Protein AF-A0A963JML7-F1 (afdb_monomer)

Foldseek 3Di:
DPPVVCVVCVVVVQNQLVVCLVVLVVVCVVVVNDPVVSVVVSVVVSVVVVVVVVVVD

Solvent-accessible surface area (backbone atoms only — not comparable to full-atom values): 3307 Å² total; per-residue (Å²): 144,70,72,62,57,53,56,50,27,54,74,71,70,35,62,54,43,62,69,42,49,64,62,47,47,54,50,25,64,76,67,69,49,50,72,67,54,47,53,48,56,48,51,53,49,35,51,51,50,52,51,48,59,60,72,77,103

Radius of gyration: 12.15 Å; Cα contacts (8 Å, |Δi|>4): 26; chains: 1; bounding box: 29×20×31 Å

Sequence (57 aa):
MSETLPLMLKKLRLPAFGHCYQKYQDQATENTWSCSQYLATLCEQEVAQHFQSRLSN

Structure (mmCIF, N/CA/C/O backbone):
data_AF-A0A963JML7-F1
#
_entry.id   AF-A0A963JML7-F1
#
loop_
_atom_site.group_PDB
_atom_site.id
_atom_site.type_symbol
_atom_site.label_atom_id
_atom_site.label_alt_id
_atom_site.label_comp_id
_atom_site.label_asym_id
_atom_site.label_entity_id
_atom_site.label_seq_id
_atom_site.pdbx_PDB_ins_code
_atom_site.Cartn_x
_atom_site.Cartn_y
_atom_site.Cartn_z
_atom_site.occupancy
_atom_site.B_iso_or_equiv
_atom_site.auth_seq_id
_atom_site.auth_comp_id
_atom_site.auth_asym_id
_atom_site.auth_atom_id
_atom_site.pdbx_PDB_model_num
ATOM 1 N N . MET A 1 1 ? 1.908 -10.606 11.813 1.00 44.88 1 MET A N 1
ATOM 2 C CA . MET A 1 1 ? 1.532 -11.493 10.688 1.00 44.88 1 MET A CA 1
ATOM 3 C C . MET A 1 1 ? 1.434 -10.677 9.399 1.00 44.88 1 MET A C 1
ATOM 5 O O . MET A 1 1 ? 0.344 -10.465 8.890 1.00 44.88 1 MET A O 1
ATOM 9 N N . SER A 1 2 ? 2.559 -10.155 8.902 1.00 52.84 2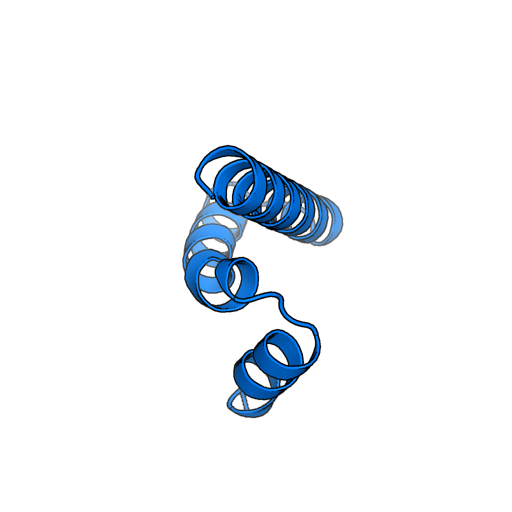 SER A N 1
ATOM 10 C CA . SER A 1 2 ? 2.558 -9.200 7.775 1.00 52.84 2 SER A CA 1
ATOM 11 C C . SER A 1 2 ? 3.908 -9.097 7.046 1.00 52.84 2 SER A C 1
ATOM 13 O O . SER A 1 2 ? 4.115 -8.186 6.258 1.00 52.84 2 SER A O 1
ATOM 15 N N . GLU A 1 3 ? 4.839 -10.031 7.257 1.00 58.16 3 GLU A N 1
ATOM 16 C CA . GLU A 1 3 ? 6.139 -10.026 6.557 1.00 58.16 3 GLU A CA 1
ATOM 17 C C . GLU A 1 3 ? 6.079 -10.763 5.209 1.00 58.16 3 GLU A C 1
ATOM 19 O O . GLU A 1 3 ? 6.915 -10.567 4.329 1.00 58.16 3 GLU A O 1
ATOM 24 N N . THR A 1 4 ? 5.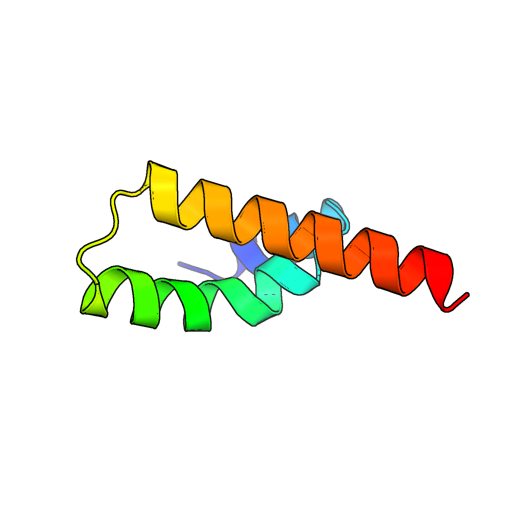051 -11.591 5.004 1.00 71.06 4 THR A N 1
ATOM 25 C CA . THR A 1 4 ? 4.876 -12.389 3.785 1.00 71.06 4 THR A CA 1
ATOM 26 C C . THR A 1 4 ? 4.395 -11.545 2.605 1.00 71.06 4 THR A C 1
ATOM 28 O O . THR A 1 4 ? 4.791 -11.803 1.471 1.00 71.06 4 THR A O 1
ATOM 31 N N . LEU A 1 5 ? 3.588 -10.510 2.860 1.00 72.94 5 LEU A N 1
ATOM 32 C CA . LEU A 1 5 ? 3.008 -9.647 1.828 1.00 72.94 5 LEU A CA 1
ATOM 33 C C . LEU A 1 5 ? 4.082 -8.915 0.995 1.00 72.94 5 LEU A C 1
ATOM 35 O O . LEU A 1 5 ? 4.106 -9.115 -0.220 1.00 72.94 5 LEU A O 1
ATOM 39 N N . PRO A 1 6 ? 5.030 -8.157 1.586 1.00 72.38 6 PRO A N 1
ATOM 40 C CA . PRO A 1 6 ? 6.087 -7.503 0.808 1.00 72.38 6 PRO A CA 1
ATOM 41 C C . PRO A 1 6 ? 6.987 -8.507 0.074 1.00 72.38 6 PRO A C 1
ATOM 43 O O . PRO A 1 6 ? 7.467 -8.229 -1.023 1.00 72.38 6 PRO A O 1
ATOM 46 N N . LEU A 1 7 ? 7.178 -9.705 0.630 1.00 78.69 7 LEU A N 1
ATOM 47 C CA . LEU A 1 7 ? 7.986 -10.764 0.023 1.00 78.69 7 LEU A CA 1
ATOM 48 C C . LEU A 1 7 ? 7.289 -11.390 -1.202 1.00 78.69 7 LEU A C 1
ATOM 50 O O . LEU A 1 7 ? 7.935 -11.636 -2.222 1.00 78.69 7 LEU A O 1
ATOM 54 N N . MET A 1 8 ? 5.969 -11.589 -1.141 1.00 79.00 8 MET A N 1
ATOM 55 C CA . MET A 1 8 ? 5.144 -12.035 -2.271 1.00 79.00 8 MET A CA 1
ATOM 56 C C . MET A 1 8 ? 5.040 -10.967 -3.359 1.00 79.00 8 MET A C 1
ATOM 58 O O . MET A 1 8 ? 5.234 -11.279 -4.532 1.00 79.00 8 MET A O 1
ATOM 62 N N . LEU A 1 9 ? 4.810 -9.710 -2.976 1.00 77.81 9 LEU A N 1
ATOM 63 C CA . LEU A 1 9 ? 4.761 -8.577 -3.903 1.00 77.81 9 LEU A CA 1
ATOM 64 C C . LEU A 1 9 ? 6.092 -8.417 -4.644 1.00 77.81 9 LEU A C 1
ATOM 66 O O . LEU A 1 9 ? 6.112 -8.264 -5.863 1.00 77.81 9 LEU A O 1
ATOM 70 N N . LYS A 1 10 ? 7.222 -8.585 -3.947 1.00 76.25 10 LYS A N 1
ATOM 71 C CA . LYS A 1 10 ? 8.551 -8.593 -4.572 1.00 76.25 10 LYS A CA 1
ATOM 72 C C . LYS A 1 10 ? 8.724 -9.743 -5.571 1.00 76.25 10 LYS A C 1
ATOM 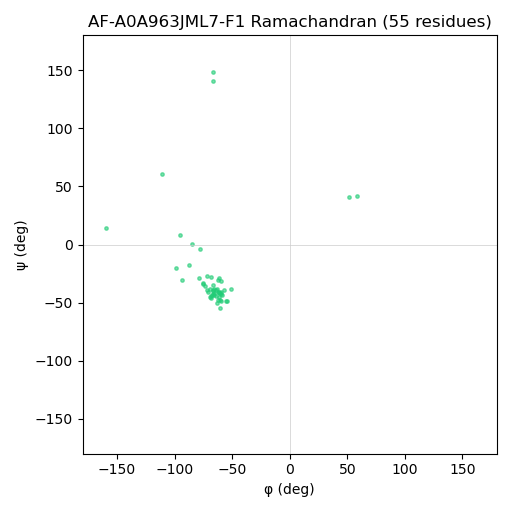74 O O . LYS A 1 10 ? 9.266 -9.520 -6.651 1.00 76.25 10 LYS A O 1
ATOM 79 N N . LYS A 1 11 ? 8.238 -10.953 -5.260 1.00 80.75 11 LYS A N 1
ATOM 80 C CA . LYS A 1 11 ? 8.264 -12.102 -6.192 1.00 80.75 11 LYS A CA 1
ATOM 81 C C . LYS A 1 11 ? 7.360 -11.908 -7.412 1.00 80.75 11 LYS A C 1
ATOM 83 O O . LYS A 1 11 ? 7.727 -12.332 -8.502 1.00 80.75 11 LYS A O 1
ATOM 88 N N . LEU A 1 12 ? 6.217 -11.250 -7.238 1.00 79.38 12 LEU A N 1
ATOM 89 C CA . LEU A 1 12 ? 5.287 -10.897 -8.314 1.00 79.38 12 LEU A CA 1
ATOM 90 C C . LEU A 1 12 ? 5.752 -9.685 -9.138 1.00 79.38 12 LEU A C 1
ATOM 92 O O . LEU A 1 12 ? 5.113 -9.357 -10.133 1.00 79.38 12 LEU A O 1
ATOM 96 N N . ARG A 1 13 ? 6.874 -9.049 -8.760 1.00 75.56 13 ARG A N 1
ATOM 97 C CA . ARG A 1 13 ? 7.382 -7.798 -9.350 1.00 75.56 13 ARG A CA 1
ATOM 98 C C . ARG A 1 13 ? 6.362 -6.657 -9.246 1.00 75.56 13 ARG A C 1
ATOM 100 O O . ARG A 1 13 ? 6.225 -5.884 -10.185 1.00 75.56 13 ARG A O 1
ATOM 107 N N . LEU A 1 14 ? 5.707 -6.554 -8.087 1.00 78.56 14 LEU A N 1
ATOM 108 C CA . LEU A 1 14 ? 4.741 -5.509 -7.728 1.00 78.56 14 LEU A CA 1
ATOM 109 C C . LEU A 1 14 ? 5.306 -4.574 -6.633 1.00 78.56 14 LEU A C 1
ATOM 111 O O . LEU A 1 14 ? 4.815 -4.570 -5.497 1.00 78.56 14 LEU A O 1
ATOM 115 N N . PRO A 1 15 ? 6.423 -3.862 -6.879 1.00 76.00 15 PRO A N 1
ATOM 116 C CA . PRO A 1 15 ? 7.063 -3.041 -5.858 1.00 76.00 15 PRO A CA 1
ATOM 117 C C . PRO A 1 15 ? 6.228 -1.815 -5.458 1.00 76.00 15 PRO A C 1
ATOM 119 O O . PRO A 1 15 ? 6.336 -1.383 -4.310 1.00 76.00 15 PRO A O 1
ATOM 122 N N . ALA A 1 16 ? 5.389 -1.270 -6.348 1.00 78.00 16 ALA A N 1
ATOM 123 C CA . ALA A 1 16 ? 4.578 -0.095 -6.029 1.00 78.00 16 ALA A CA 1
ATOM 124 C C . ALA A 1 16 ? 3.417 -0.438 -5.080 1.00 78.00 16 ALA A C 1
ATOM 126 O O . ALA A 1 16 ? 3.179 0.309 -4.136 1.00 78.00 16 ALA A O 1
ATOM 127 N N . PHE A 1 17 ? 2.795 -1.613 -5.199 1.00 81.88 17 PHE A N 1
ATOM 128 C CA . PHE A 1 17 ? 1.819 -2.167 -4.262 1.00 81.88 17 PHE A CA 1
ATOM 129 C C . PHE A 1 17 ? 2.415 -2.192 -2.863 1.00 81.88 17 PHE A C 1
ATOM 131 O O . PHE A 1 17 ? 1.801 -1.703 -1.924 1.00 81.88 17 PHE A O 1
ATOM 138 N N . GLY A 1 18 ? 3.636 -2.711 -2.714 1.00 77.44 18 GLY A N 1
ATOM 139 C CA . GLY A 1 18 ? 4.286 -2.824 -1.407 1.00 77.44 18 GLY A CA 1
ATOM 140 C C . GLY A 1 18 ? 4.522 -1.475 -0.726 1.00 77.44 18 GLY A C 1
ATOM 141 O O . GLY A 1 18 ? 4.503 -1.407 0.499 1.00 77.44 18 GLY A O 1
ATOM 142 N N . HIS A 1 19 ? 4.703 -0.408 -1.505 1.00 78.00 19 HIS A N 1
ATOM 143 C CA . HIS A 1 19 ? 4.969 0.934 -0.992 1.00 78.00 19 HIS A CA 1
ATOM 144 C C . HIS A 1 19 ? 3.693 1.780 -0.834 1.00 78.00 19 HIS A C 1
ATOM 146 O O . HIS A 1 19 ? 3.605 2.629 0.050 1.00 78.00 19 HIS A O 1
ATOM 152 N N . CYS A 1 20 ? 2.685 1.543 -1.674 1.00 79.31 20 CYS A N 1
ATOM 153 C CA . CYS A 1 20 ? 1.453 2.321 -1.713 1.00 79.31 20 CYS A CA 1
ATOM 154 C C . CYS A 1 20 ? 0.291 1.668 -0.951 1.00 79.31 20 CYS A C 1
ATOM 156 O O . CYS A 1 20 ? -0.624 2.397 -0.574 1.00 79.31 20 CYS A O 1
ATOM 158 N N . TYR A 1 21 ? 0.307 0.354 -0.669 1.00 80.88 21 TYR A N 1
ATOM 159 C CA . TYR A 1 21 ? -0.834 -0.326 -0.026 1.00 80.88 21 TYR A CA 1
ATOM 160 C C . TYR A 1 21 ? -1.215 0.305 1.307 1.00 80.88 21 TYR A C 1
ATOM 162 O O . TYR A 1 21 ? -2.403 0.446 1.579 1.00 80.88 21 TYR A O 1
ATOM 170 N N . GLN A 1 22 ? -0.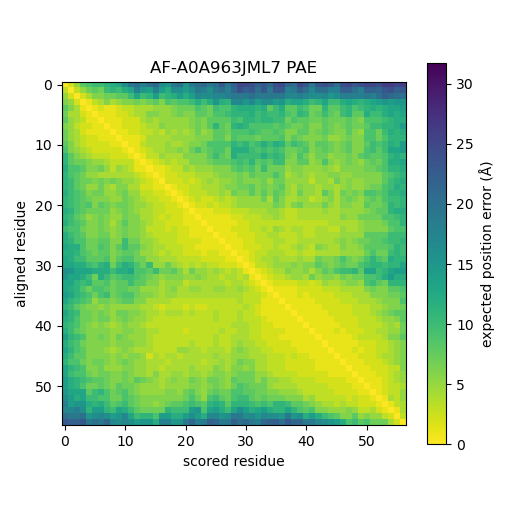223 0.711 2.101 1.00 81.38 22 GLN A N 1
ATOM 17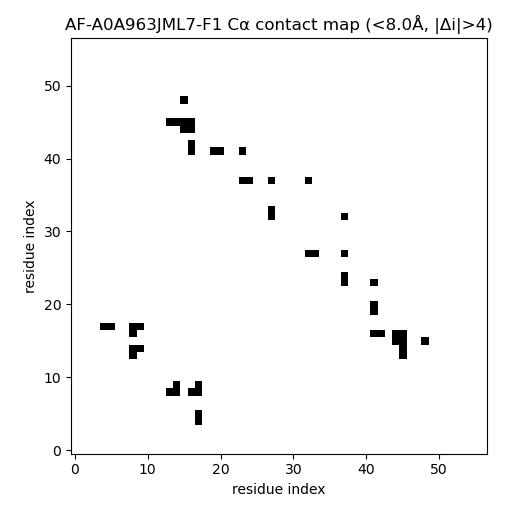1 C CA . GLN A 1 22 ? -0.441 1.287 3.420 1.00 81.38 22 GLN A CA 1
ATOM 172 C C . GLN A 1 22 ? -1.102 2.666 3.294 1.00 81.38 22 GLN A C 1
ATOM 174 O O . GLN A 1 22 ? -2.145 2.912 3.885 1.00 81.38 22 GLN A O 1
ATOM 179 N N . LYS A 1 23 ? -0.593 3.508 2.386 1.00 84.06 23 LYS A N 1
ATOM 180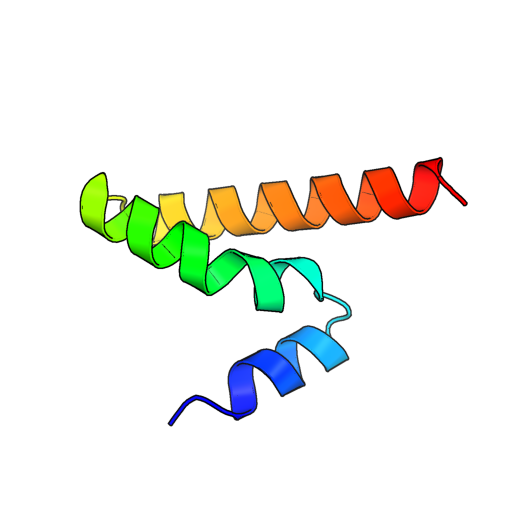 C CA . LYS A 1 23 ? -1.165 4.828 2.089 1.00 84.06 23 LYS A CA 1
ATOM 181 C C . LYS A 1 23 ? -2.604 4.742 1.564 1.00 84.06 23 LYS A C 1
ATOM 183 O O . LYS A 1 23 ? -3.460 5.527 1.961 1.00 84.06 23 LYS A O 1
ATOM 188 N N . TYR A 1 24 ? -2.876 3.779 0.684 1.00 82.75 24 TYR A N 1
ATOM 189 C CA . TYR A 1 24 ? -4.229 3.537 0.185 1.00 82.75 24 TYR A CA 1
ATOM 190 C C . TYR A 1 24 ? -5.137 2.919 1.247 1.00 82.75 24 TYR A C 1
ATOM 192 O O . TYR A 1 24 ? -6.345 3.097 1.170 1.00 82.75 24 TYR A O 1
ATOM 200 N N . GLN A 1 25 ? -4.591 2.188 2.222 1.00 83.12 25 GLN A N 1
ATOM 201 C CA . GLN A 1 25 ? -5.370 1.600 3.308 1.00 83.12 25 GLN A CA 1
ATOM 202 C C . GLN A 1 25 ? -5.866 2.692 4.255 1.00 83.12 25 GLN A C 1
ATOM 204 O O . GLN A 1 25 ? -7.035 2.674 4.637 1.00 83.12 25 GLN A O 1
ATOM 209 N N . ASP A 1 26 ? -5.019 3.679 4.556 1.00 85.12 26 ASP A N 1
ATOM 210 C CA . ASP A 1 26 ? -5.423 4.886 5.279 1.00 85.12 26 ASP A CA 1
ATOM 211 C C . ASP A 1 26 ? -6.515 5.646 4.506 1.00 85.12 26 ASP A C 1
ATOM 213 O O . ASP A 1 26 ? -7.583 5.916 5.052 1.00 85.12 26 ASP A O 1
ATOM 217 N N . GLN A 1 27 ? -6.326 5.885 3.201 1.00 85.06 27 GLN A N 1
ATOM 218 C CA . GLN A 1 27 ? -7.343 6.547 2.368 1.00 85.06 27 GLN A CA 1
ATOM 219 C C . GLN A 1 27 ? -8.649 5.757 2.249 1.00 85.06 27 GLN A C 1
ATOM 221 O O . GLN A 1 27 ? -9.721 6.358 2.248 1.00 85.06 27 GLN A O 1
ATOM 226 N N . ALA A 1 28 ? -8.576 4.430 2.152 1.00 85.62 28 ALA A N 1
ATOM 227 C CA . ALA A 1 28 ? -9.738 3.553 2.102 1.00 85.62 28 ALA A CA 1
ATOM 228 C C . ALA A 1 28 ? -10.514 3.584 3.419 1.00 85.62 28 ALA A C 1
ATOM 230 O O . ALA A 1 28 ? -11.742 3.574 3.409 1.00 85.62 28 ALA A O 1
ATOM 231 N N . THR A 1 29 ? -9.803 3.657 4.542 1.00 85.50 29 THR A N 1
ATOM 232 C CA . THR A 1 29 ? -10.410 3.779 5.869 1.00 85.50 29 THR A CA 1
ATOM 233 C C . THR A 1 29 ? -11.095 5.135 6.019 1.00 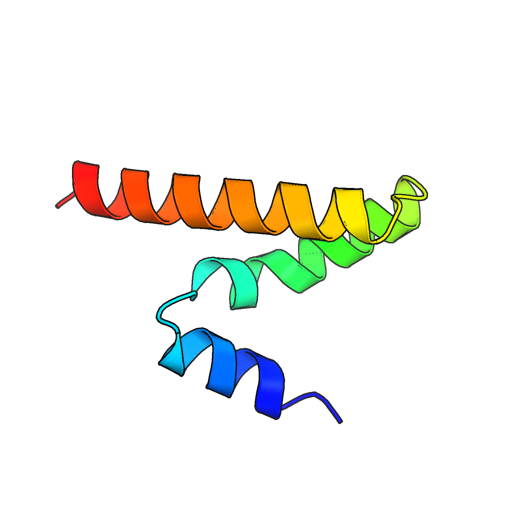85.50 29 THR A C 1
ATOM 235 O O . THR A 1 29 ? -12.235 5.199 6.468 1.00 85.50 29 THR A O 1
ATOM 238 N N . GLU A 1 30 ? -10.447 6.208 5.566 1.00 88.31 30 GLU A N 1
ATOM 239 C CA . GLU A 1 30 ? -10.979 7.571 5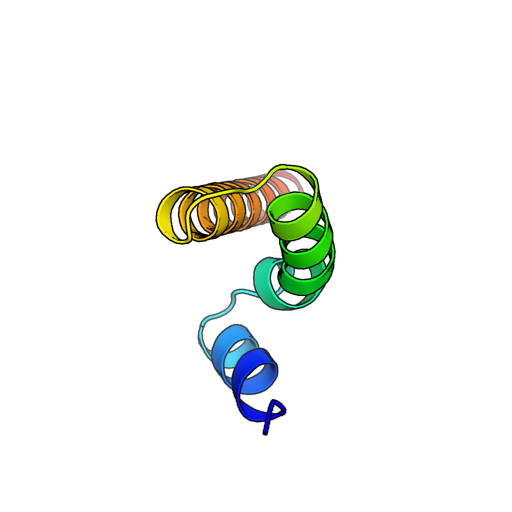.643 1.00 88.31 30 GLU A CA 1
ATOM 240 C C . GLU A 1 30 ? -12.179 7.789 4.704 1.00 88.31 30 GLU A C 1
ATOM 242 O O . GLU A 1 30 ? -13.167 8.415 5.079 1.00 88.31 30 GLU A O 1
ATOM 247 N N . ASN A 1 31 ? -12.146 7.205 3.502 1.00 84.06 31 ASN A N 1
ATOM 248 C CA . ASN A 1 31 ? -13.207 7.333 2.498 1.00 84.06 31 ASN A CA 1
ATOM 249 C C . ASN A 1 31 ? -14.231 6.188 2.526 1.00 84.06 31 ASN A C 1
ATOM 251 O O . ASN A 1 31 ? -15.081 6.105 1.639 1.00 84.06 31 ASN A O 1
ATOM 255 N N . THR A 1 32 ? -14.171 5.297 3.522 1.00 86.94 32 THR A N 1
ATOM 256 C CA . THR A 1 32 ? -15.061 4.123 3.641 1.00 86.94 32 THR A CA 1
ATOM 257 C C . THR A 1 32 ? -15.106 3.282 2.353 1.00 86.94 32 THR A C 1
ATOM 259 O O . THR A 1 32 ? -16.161 2.839 1.893 1.00 86.94 32 THR A O 1
ATOM 262 N N . TRP A 1 33 ? -13.952 3.083 1.714 1.00 85.81 33 TRP A N 1
ATOM 263 C CA . TRP A 1 33 ? -13.878 2.325 0.472 1.00 85.81 33 TRP A CA 1
ATOM 264 C C . TRP A 1 33 ? -14.217 0.860 0.694 1.00 85.81 33 TRP A C 1
ATOM 266 O O . TRP A 1 33 ? -13.798 0.210 1.652 1.00 85.81 33 TRP A O 1
ATOM 276 N N . SER A 1 34 ? -14.943 0.308 -0.271 1.00 86.12 34 SER A N 1
ATOM 277 C CA . SER A 1 34 ? -15.143 -1.131 -0.346 1.00 86.12 34 SER A CA 1
ATOM 278 C C . SER A 1 34 ? -13.815 -1.818 -0.663 1.00 86.12 34 SER A C 1
ATOM 280 O O . SER A 1 34 ? -13.003 -1.281 -1.417 1.00 86.12 34 SER A O 1
ATOM 282 N N . CYS A 1 35 ? -13.621 -3.044 -0.171 1.00 81.94 35 CYS A N 1
ATOM 283 C CA . CYS A 1 35 ? -12.426 -3.845 -0.465 1.00 81.94 35 CYS A CA 1
ATOM 284 C C . CYS A 1 35 ? -12.136 -3.926 -1.979 1.00 81.94 35 CYS A C 1
ATOM 286 O O . CYS A 1 35 ? -10.992 -3.797 -2.407 1.00 81.94 35 CYS A O 1
ATOM 288 N N . SER A 1 36 ? -13.182 -4.029 -2.806 1.00 85.81 36 SER A N 1
ATOM 289 C CA . SER A 1 36 ? -13.066 -4.002 -4.268 1.00 85.81 36 SER A CA 1
ATOM 290 C C . SER A 1 36 ? -12.541 -2.675 -4.819 1.00 85.81 36 SER A C 1
ATOM 292 O O . SER A 1 36 ? -11.738 -2.703 -5.744 1.00 85.81 36 SER A O 1
ATOM 294 N N . GLN A 1 37 ? -12.954 -1.530 -4.263 1.00 86.81 37 GLN A N 1
ATOM 295 C CA . GLN A 1 37 ? -12.437 -0.226 -4.694 1.00 86.81 37 GLN A CA 1
ATOM 296 C C . GLN A 1 37 ? -10.979 -0.053 -4.283 1.00 86.81 37 GLN A C 1
ATOM 298 O O . GLN A 1 37 ? -10.151 0.295 -5.115 1.00 86.81 37 GLN A O 1
AT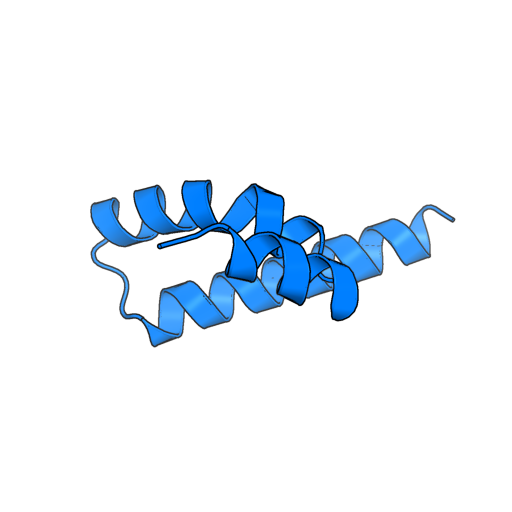OM 303 N N . TYR A 1 38 ? -10.647 -0.403 -3.040 1.00 86.12 38 TYR A N 1
ATOM 304 C CA . TYR A 1 38 ? -9.269 -0.388 -2.555 1.00 86.12 38 TYR A CA 1
ATOM 305 C C . TYR A 1 38 ? -8.334 -1.242 -3.427 1.00 86.12 38 TYR A C 1
ATOM 307 O O . TYR A 1 38 ? -7.284 -0.769 -3.861 1.00 86.12 38 TYR A O 1
ATOM 315 N N . LEU A 1 39 ? -8.736 -2.480 -3.739 1.00 84.75 39 LEU A N 1
ATOM 316 C CA . LEU A 1 39 ? -7.956 -3.377 -4.595 1.00 84.75 39 LEU A CA 1
ATOM 317 C C . LEU A 1 39 ? -7.866 -2.883 -6.044 1.00 84.75 39 LEU A C 1
ATOM 319 O O . LEU A 1 39 ? -6.801 -3.001 -6.648 1.00 84.75 39 LEU A O 1
ATOM 323 N N . ALA A 1 40 ? -8.948 -2.327 -6.598 1.00 88.56 40 ALA A N 1
ATOM 324 C CA . ALA A 1 40 ? -8.952 -1.780 -7.953 1.00 88.56 40 ALA A CA 1
ATOM 325 C C . ALA A 1 40 ? -7.976 -0.603 -8.081 1.00 88.56 40 ALA A C 1
ATOM 327 O O . ALA A 1 40 ? -7.101 -0.635 -8.944 1.00 88.56 40 ALA A O 1
ATOM 328 N N . THR A 1 41 ? -8.051 0.371 -7.171 1.00 87.44 41 THR A N 1
ATOM 329 C CA . THR A 1 41 ? -7.167 1.543 -7.173 1.00 87.44 41 THR A CA 1
ATOM 330 C C . THR A 1 41 ? -5.701 1.152 -6.999 1.00 87.44 41 THR A C 1
ATOM 332 O O . THR A 1 41 ? -4.827 1.681 -7.685 1.00 87.44 41 THR A O 1
ATOM 335 N N . LEU A 1 42 ? -5.412 0.185 -6.124 1.00 86.00 42 LEU A N 1
ATOM 336 C CA . LEU A 1 42 ? -4.057 -0.340 -5.969 1.00 86.00 42 LEU A CA 1
ATOM 337 C C . LEU A 1 42 ? -3.526 -0.988 -7.254 1.00 86.00 42 LEU A C 1
ATOM 339 O O . LEU A 1 42 ? -2.373 -0.770 -7.624 1.00 86.00 42 LEU A O 1
ATOM 343 N N . CYS A 1 43 ? -4.372 -1.756 -7.944 1.00 85.19 43 CYS A N 1
ATOM 344 C CA . CYS A 1 43 ? -4.008 -2.413 -9.194 1.00 85.19 43 CYS A CA 1
ATOM 345 C C . CYS A 1 43 ? -3.740 -1.400 -10.313 1.00 85.19 43 CYS A C 1
ATOM 347 O O . CYS A 1 43 ? -2.734 -1.501 -11.014 1.00 85.19 43 CYS A O 1
ATOM 349 N N . GLU A 1 44 ? -4.592 -0.380 -10.437 1.00 87.19 44 GLU A N 1
ATOM 350 C CA . GLU A 1 44 ? -4.416 0.709 -11.402 1.00 87.19 44 GLU A CA 1
ATOM 351 C C . GLU A 1 44 ? -3.105 1.466 -11.181 1.00 87.19 44 GLU A C 1
ATOM 353 O O . GLU A 1 44 ? -2.390 1.758 -12.139 1.00 87.19 44 GLU A O 1
ATOM 358 N N . GLN A 1 45 ? -2.756 1.746 -9.925 1.00 85.50 45 GLN A N 1
ATOM 359 C CA . GLN A 1 45 ? -1.523 2.453 -9.588 1.00 85.50 45 GLN A CA 1
ATOM 360 C C . GLN A 1 45 ? -0.276 1.650 -9.914 1.00 85.50 45 GLN A C 1
ATOM 362 O O . GLN A 1 45 ? 0.662 2.194 -10.486 1.00 85.50 45 GLN A O 1
ATOM 367 N N . GLU A 1 46 ? -0.265 0.357 -9.610 1.00 84.38 46 GLU A N 1
ATOM 368 C CA . GLU A 1 46 ? 0.852 -0.506 -9.985 1.00 84.38 46 GLU A CA 1
ATOM 369 C C . GLU A 1 46 ? 1.038 -0.564 -11.497 1.00 84.38 46 GLU A C 1
ATOM 371 O O . GLU A 1 46 ? 2.157 -0.440 -11.992 1.00 84.38 46 GLU A O 1
ATOM 376 N N . VAL A 1 47 ? -0.060 -0.722 -12.239 1.00 84.69 47 VAL A N 1
ATOM 377 C CA . VAL A 1 47 ? -0.030 -0.727 -13.700 1.00 84.69 47 VAL A CA 1
ATOM 378 C C . VAL A 1 47 ? 0.506 0.611 -14.205 1.00 84.69 47 VAL A C 1
ATOM 380 O O . VAL A 1 47 ? 1.436 0.618 -15.009 1.00 84.69 47 VAL A O 1
ATOM 383 N N . ALA A 1 48 ? 0.008 1.737 -13.691 1.00 85.75 48 ALA A N 1
ATOM 384 C CA . ALA A 1 48 ? 0.488 3.068 -14.050 1.00 85.75 48 ALA A CA 1
ATOM 385 C C . ALA A 1 48 ? 1.986 3.250 -13.747 1.00 85.75 48 ALA A C 1
ATOM 387 O O . ALA A 1 48 ? 2.726 3.752 -14.596 1.00 85.75 48 ALA A O 1
ATOM 388 N N . GLN A 1 49 ? 2.455 2.792 -12.584 1.00 83.56 49 GLN A N 1
ATOM 389 C CA . GLN A 1 49 ? 3.863 2.854 -12.194 1.00 83.56 49 GLN A CA 1
ATOM 390 C C . GLN A 1 49 ? 4.734 1.976 -13.099 1.00 83.56 49 GLN A C 1
ATOM 392 O O . GLN A 1 49 ? 5.800 2.401 -13.534 1.00 83.56 49 GLN A O 1
ATOM 397 N N . HIS A 1 50 ? 4.267 0.774 -13.440 1.00 83.12 50 HIS A N 1
ATOM 398 C CA . HIS A 1 50 ? 4.962 -0.138 -14.343 1.00 83.12 50 HIS A CA 1
ATOM 399 C C . HIS A 1 50 ? 5.027 0.419 -15.772 1.00 83.12 50 HIS A C 1
ATOM 401 O O . HIS A 1 50 ? 6.072 0.322 -16.417 1.00 83.12 50 HIS A O 1
ATOM 407 N N . PHE A 1 51 ? 3.953 1.049 -16.256 1.00 81.62 51 PHE A N 1
ATOM 408 C CA . PHE A 1 51 ? 3.948 1.762 -17.534 1.00 81.62 51 PHE A CA 1
ATOM 409 C C . PHE A 1 51 ? 4.908 2.955 -17.521 1.00 81.62 51 PHE A C 1
ATOM 411 O O . PHE A 1 51 ? 5.682 3.104 -18.463 1.00 81.62 51 PHE A O 1
ATOM 418 N N . GLN A 1 52 ? 4.930 3.760 -16.454 1.00 81.19 52 GLN A N 1
ATOM 419 C CA . GLN A 1 52 ? 5.897 4.853 -16.317 1.00 81.19 52 GLN A CA 1
ATOM 420 C C . GLN A 1 52 ? 7.340 4.346 -16.272 1.00 81.19 52 GLN A C 1
ATOM 422 O O . GLN A 1 52 ? 8.171 4.842 -17.023 1.00 81.19 52 GLN A O 1
ATOM 427 N N . SER A 1 53 ? 7.645 3.323 -15.468 1.00 77.62 53 SER A N 1
ATOM 428 C CA . SER A 1 53 ? 8.986 2.723 -15.432 1.00 77.62 53 SER A CA 1
ATOM 429 C C . SER A 1 53 ? 9.412 2.152 -16.783 1.00 77.62 53 SER A C 1
ATOM 431 O O . SER A 1 53 ? 10.599 2.162 -17.087 1.00 77.62 53 SER A O 1
ATOM 433 N N . ARG A 1 54 ? 8.467 1.668 -17.598 1.00 75.31 54 ARG A N 1
ATOM 434 C CA . ARG A 1 54 ? 8.739 1.222 -18.972 1.00 75.31 54 ARG A CA 1
ATOM 435 C C . ARG A 1 54 ? 8.946 2.368 -19.956 1.00 75.31 54 ARG A C 1
ATOM 437 O O . ARG A 1 54 ? 9.697 2.186 -20.897 1.00 75.31 54 ARG A O 1
ATOM 444 N N . LEU A 1 55 ? 8.260 3.495 -19.782 1.00 77.62 55 LEU A N 1
ATOM 445 C CA . LEU A 1 55 ? 8.404 4.673 -20.645 1.00 77.62 55 LEU A CA 1
ATOM 446 C C . LEU A 1 55 ? 9.652 5.499 -20.304 1.00 77.62 55 LEU A C 1
ATOM 448 O O . LEU A 1 55 ? 10.200 6.161 -21.178 1.00 77.62 55 LEU A O 1
ATOM 452 N N . SER A 1 56 ? 10.093 5.479 -19.045 1.00 69.94 56 SER A N 1
ATOM 453 C CA . SER A 1 56 ? 11.302 6.172 -18.581 1.00 69.94 56 SER A CA 1
ATOM 454 C C . SER A 1 56 ? 12.603 5.386 -18.788 1.00 69.94 56 SER A C 1
ATOM 456 O O . SER A 1 56 ? 13.654 5.890 -18.397 1.00 69.94 56 SER A O 1
ATOM 458 N N . ASN A 1 57 ? 12.555 4.183 -19.367 1.00 52.09 57 ASN A N 1
ATOM 459 C CA . ASN A 1 57 ? 13.715 3.320 -19.609 1.00 52.09 57 ASN A CA 1
ATOM 460 C C . ASN A 1 57 ? 13.864 3.007 -21.097 1.00 52.09 57 ASN A C 1
ATOM 462 O O . ASN A 1 57 ? 15.018 2.990 -21.571 1.00 52.09 57 ASN A O 1
#

Mean predicted aligned error: 6.48 Å

Nearest PDB structures (foldseek):
  8q4d-assembly1_O  TM=9.372E-01  e=2.362E-01  Geobacillus stearothermophilus
  8q3w-assembly1_A  TM=8.674E-01  e=7.521E-01  Geobacillus stearothermophilus

Secondary structure (DSSP, 8-state):
--SHHHHHHHHTT-HHHHHHHHHHHHHHHHTT--HHHHHHHHHHHHHHHHHHHHH--

pLDDT: mean 79.58, std 8.88, range [44.88, 88.56]